Protein AF-A0A7Y7ISB4-F1 (afdb_monomer_lite)

Secondary structure (DSSP, 8-state):
-------SHHHHHHHHHHHHTS---SEEEEEEEETTEEEEEEEEEPPPTTS-SHHHHHHHHHHHHH-TT--EEEEEEE-S--

pLDDT: mean 88.19, std 9.34, range [45.62, 95.5]

Structure (mmCIF, N/CA/C/O backbone):
data_AF-A0A7Y7ISB4-F1
#
_entry.id   AF-A0A7Y7ISB4-F1
#
loop_
_atom_site.group_PDB
_atom_site.id
_atom_site.type_symbol
_atom_site.label_atom_id
_atom_site.label_alt_id
_atom_site.label_comp_id
_atom_site.label_asym_id
_atom_site.label_entity_id
_atom_site.label_seq_id
_atom_site.pdbx_PDB_ins_code
_atom_site.Cartn_x
_atom_site.Cartn_y
_atom_site.Cartn_z
_atom_site.occupancy
_atom_site.B_iso_or_equiv
_atom_site.auth_seq_id
_atom_site.auth_comp_id
_atom_site.auth_asym_id
_atom_site.auth_atom_id
_atom_site.pdbx_PDB_model_num
ATOM 1 N N . MET A 1 1 ? 1.067 9.900 22.135 1.00 45.62 1 MET A N 1
ATOM 2 C CA . MET A 1 1 ? 0.721 9.164 20.903 1.00 45.62 1 MET A CA 1
ATOM 3 C C . MET A 1 1 ? -0.039 10.129 20.013 1.00 45.62 1 MET A C 1
ATOM 5 O O . MET A 1 1 ? -1.115 10.571 20.405 1.00 45.62 1 MET A O 1
ATOM 9 N N . GLU A 1 2 ? 0.582 10.580 18.928 1.00 50.66 2 GLU A N 1
ATOM 10 C CA . GLU A 1 2 ? -0.007 11.573 18.028 1.00 50.66 2 GLU A CA 1
ATOM 11 C C . GLU A 1 2 ? -1.231 10.971 17.326 1.00 50.66 2 GLU A C 1
ATOM 13 O O . GLU A 1 2 ? -1.19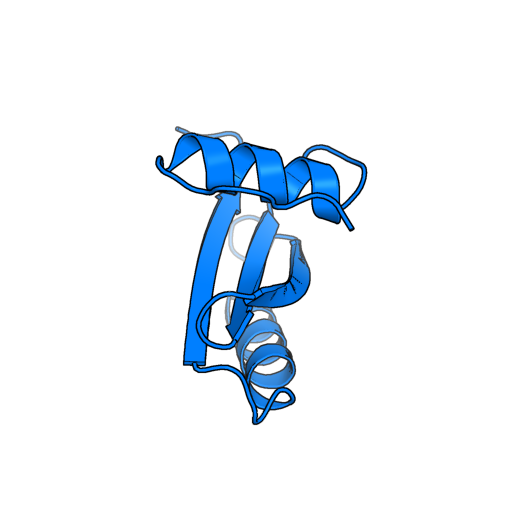8 9.830 16.867 1.00 50.66 2 GLU A O 1
ATOM 18 N N . LYS A 1 3 ? -2.351 11.702 17.310 1.00 59.00 3 LYS A N 1
ATOM 19 C CA . LYS A 1 3 ? -3.562 11.267 16.609 1.00 59.00 3 LYS A CA 1
ATOM 20 C C . LYS A 1 3 ? -3.427 11.672 15.148 1.00 59.00 3 LYS A C 1
ATOM 22 O O . LYS A 1 3 ? -3.793 12.791 14.792 1.00 59.00 3 LYS A O 1
ATOM 27 N N . LEU A 1 4 ? -2.923 10.767 14.316 1.00 67.31 4 LEU A N 1
ATOM 28 C CA . LEU A 1 4 ? -2.954 10.959 12.873 1.00 67.31 4 LEU A CA 1
ATOM 29 C C . LEU A 1 4 ? -4.413 10.954 12.407 1.00 67.31 4 LEU A C 1
ATOM 31 O O . LEU A 1 4 ? -5.169 10.025 12.693 1.00 67.31 4 LEU A O 1
ATOM 35 N N . ARG A 1 5 ? -4.826 12.021 11.727 1.00 77.75 5 ARG A N 1
ATOM 36 C CA . ARG A 1 5 ? -6.208 12.205 11.289 1.00 77.75 5 ARG A CA 1
ATOM 37 C C . ARG A 1 5 ? -6.242 12.253 9.771 1.00 77.75 5 ARG A C 1
ATOM 39 O O . ARG A 1 5 ? -6.068 13.318 9.194 1.00 77.75 5 ARG A O 1
ATOM 46 N N . ILE A 1 6 ? -6.487 11.096 9.170 1.00 83.56 6 ILE A N 1
ATOM 47 C CA . ILE A 1 6 ? -6.662 10.940 7.727 1.00 83.56 6 ILE A CA 1
ATOM 48 C C . ILE A 1 6 ? -8.033 11.500 7.328 1.00 83.56 6 ILE A C 1
ATOM 50 O O . ILE A 1 6 ? -9.053 11.115 7.904 1.00 83.56 6 ILE A O 1
ATOM 54 N N . LYS A 1 7 ? -8.064 12.437 6.383 1.00 85.75 7 LYS A N 1
ATOM 55 C CA . LYS A 1 7 ? -9.283 13.086 5.876 1.00 85.75 7 LYS A CA 1
ATOM 56 C C . LYS A 1 7 ? -9.368 13.055 4.355 1.00 85.75 7 LYS A C 1
ATOM 58 O O . LYS A 1 7 ? -10.477 13.082 3.827 1.00 85.75 7 LYS A O 1
ATOM 63 N N . THR A 1 8 ? -8.230 13.031 3.670 1.00 89.12 8 THR A N 1
ATOM 64 C CA . THR A 1 8 ? -8.138 13.051 2.209 1.00 89.12 8 THR A CA 1
ATOM 65 C C . THR A 1 8 ? -7.307 11.876 1.687 1.00 89.12 8 THR A C 1
ATOM 67 O O . THR A 1 8 ? -6.569 11.244 2.448 1.00 89.12 8 THR A O 1
ATOM 70 N N . PRO A 1 9 ? -7.393 11.564 0.383 1.00 88.19 9 PRO A N 1
ATOM 71 C CA . PRO A 1 9 ? -6.470 10.626 -0.251 1.00 88.19 9 PRO A CA 1
ATOM 72 C C . PRO A 1 9 ? -4.997 11.040 -0.094 1.00 88.19 9 PRO A C 1
ATOM 74 O O . PRO A 1 9 ? -4.152 10.190 0.172 1.00 88.19 9 PRO A O 1
ATOM 77 N N . ASP A 1 10 ? -4.682 12.336 -0.174 1.00 90.62 10 ASP A N 1
ATOM 78 C CA . ASP A 1 10 ? -3.315 12.858 -0.016 1.00 90.62 10 ASP A CA 1
ATOM 79 C C . ASP A 1 10 ? -2.727 12.594 1.379 1.00 90.62 10 ASP A C 1
ATOM 81 O O . ASP A 1 10 ? -1.521 12.366 1.524 1.00 90.62 10 ASP A O 1
ATOM 85 N N . ASP A 1 11 ? -3.578 12.561 2.409 1.00 90.62 11 ASP A N 1
ATOM 86 C CA . ASP A 1 11 ? -3.166 12.201 3.766 1.00 90.62 11 ASP A CA 1
ATOM 87 C C . ASP A 1 11 ? -2.684 10.741 3.826 1.00 90.62 11 ASP A C 1
ATOM 89 O O . ASP A 1 11 ? -1.707 10.441 4.514 1.00 90.62 11 ASP A O 1
ATOM 93 N N . PHE A 1 12 ? -3.322 9.828 3.078 1.00 90.44 12 PHE A N 1
ATOM 94 C CA . PHE A 1 12 ? -2.868 8.436 2.975 1.00 90.44 12 PHE A CA 1
ATOM 95 C C . PHE A 1 12 ? -1.534 8.326 2.246 1.00 90.44 12 PHE A C 1
ATOM 97 O O . PHE A 1 12 ? -0.663 7.575 2.682 1.00 90.44 12 PHE A O 1
ATOM 104 N N . VAL A 1 13 ? -1.350 9.081 1.164 1.00 91.69 13 VAL A N 1
ATOM 105 C CA . VAL A 1 13 ? -0.082 9.082 0.424 1.00 91.69 13 VAL A CA 1
ATOM 106 C C . VAL A 1 13 ? 1.054 9.588 1.324 1.00 91.69 13 VAL A C 1
ATOM 108 O O . VAL A 1 13 ? 2.121 8.975 1.394 1.00 91.69 13 VAL A O 1
ATOM 111 N N . SER A 1 14 ? 0.802 10.656 2.083 1.00 91.50 14 SER A N 1
ATOM 112 C CA . SER A 1 14 ? 1.754 11.207 3.055 1.00 91.50 14 SER A CA 1
ATOM 113 C C . SER A 1 14 ? 2.066 10.217 4.181 1.00 91.50 14 SER A C 1
ATOM 115 O O . SER A 1 14 ? 3.232 10.031 4.536 1.00 91.50 14 SER A O 1
ATOM 117 N N . LEU A 1 15 ? 1.042 9.533 4.706 1.00 91.06 15 LEU A N 1
ATOM 118 C CA . LEU A 1 15 ? 1.198 8.464 5.692 1.00 91.06 15 LEU A CA 1
ATOM 119 C C . LEU A 1 15 ? 2.085 7.334 5.161 1.00 91.06 15 LEU A C 1
ATOM 121 O O . LEU A 1 15 ? 2.994 6.914 5.863 1.00 91.06 15 LEU A O 1
ATOM 125 N N . MET A 1 16 ? 1.869 6.863 3.931 1.00 94.00 16 MET A N 1
ATOM 126 C CA . MET A 1 16 ? 2.677 5.786 3.346 1.00 94.00 16 MET A CA 1
ATOM 127 C C . MET A 1 16 ? 4.162 6.158 3.292 1.00 94.00 16 MET A C 1
ATOM 129 O O . MET A 1 16 ? 5.007 5.363 3.702 1.00 94.00 16 MET A O 1
ATOM 133 N N . GLY A 1 17 ? 4.487 7.377 2.850 1.00 92.69 17 GLY A N 1
ATOM 134 C CA . GLY A 1 17 ? 5.867 7.871 2.856 1.00 92.69 17 GLY A CA 1
ATOM 135 C C . GLY A 1 17 ? 6.453 7.976 4.268 1.00 92.69 17 GLY A C 1
ATOM 136 O O . GLY A 1 17 ? 7.593 7.570 4.499 1.00 92.69 17 GLY A O 1
ATOM 137 N N . HIS A 1 18 ? 5.666 8.465 5.230 1.00 91.44 18 HIS A N 1
ATOM 138 C CA . HIS A 1 18 ? 6.080 8.563 6.630 1.00 91.44 18 HIS A CA 1
ATOM 139 C C . HIS A 1 18 ? 6.331 7.184 7.264 1.00 91.44 18 HIS A C 1
ATOM 141 O O . HIS A 1 18 ? 7.387 6.969 7.852 1.00 91.44 18 HIS A O 1
ATOM 147 N N . SER A 1 19 ? 5.401 6.23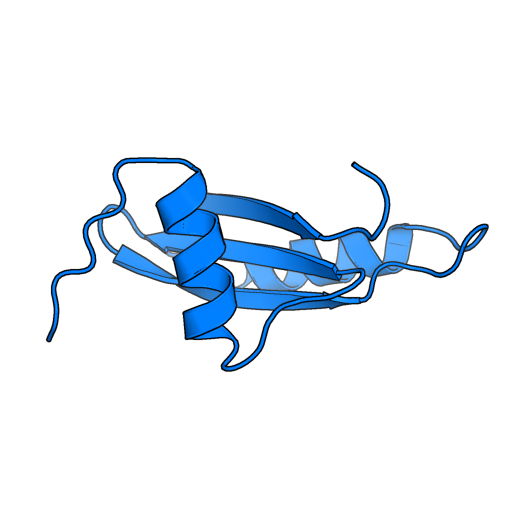9 7.101 1.00 91.25 19 SER A N 1
ATOM 148 C CA . SER A 1 19 ? 5.485 4.879 7.649 1.00 91.25 19 SER A CA 1
ATOM 149 C C . SER A 1 19 ? 6.661 4.081 7.093 1.00 91.25 19 SER A C 1
ATOM 151 O O . SER A 1 19 ? 7.235 3.268 7.812 1.00 91.25 19 SER A O 1
ATOM 153 N N . LEU A 1 20 ? 7.033 4.305 5.829 1.00 93.38 20 LEU A N 1
ATOM 154 C CA . LEU A 1 20 ? 8.188 3.655 5.205 1.00 93.38 20 LEU A CA 1
ATOM 155 C C . LEU A 1 20 ? 9.518 4.346 5.544 1.00 93.38 20 LEU A C 1
ATOM 157 O O . LEU A 1 20 ? 10.574 3.731 5.416 1.00 93.38 20 LEU A O 1
ATOM 161 N N . GLY A 1 21 ? 9.483 5.616 5.959 1.00 93.94 21 GLY A N 1
ATOM 162 C CA . GLY A 1 21 ? 10.670 6.446 6.183 1.00 93.94 21 GLY A CA 1
ATOM 163 C C . GLY A 1 21 ? 11.314 6.985 4.898 1.00 93.94 21 GLY A C 1
ATOM 164 O O . GLY A 1 21 ? 12.342 7.657 4.959 1.00 93.94 21 GLY A O 1
ATOM 165 N N . PHE A 1 22 ? 10.728 6.710 3.732 1.00 92.94 22 PHE A N 1
ATOM 166 C CA . PHE A 1 22 ? 11.164 7.205 2.428 1.00 92.94 22 PHE A CA 1
ATOM 167 C C . PHE A 1 22 ? 9.990 7.243 1.451 1.00 92.94 22 PHE A C 1
ATOM 169 O O . PHE A 1 22 ? 8.973 6.578 1.644 1.00 92.94 22 PHE A O 1
ATOM 176 N N . TRP A 1 23 ? 10.141 8.004 0.364 1.00 92.81 23 TRP A N 1
ATOM 177 C CA . TRP A 1 23 ? 9.120 8.044 -0.676 1.00 92.81 23 TRP A CA 1
ATOM 178 C C . TRP A 1 23 ? 9.138 6.756 -1.514 1.00 92.81 23 TRP A C 1
ATOM 180 O O . TRP A 1 23 ? 10.168 6.460 -2.134 1.00 92.81 23 TRP A O 1
ATOM 190 N N . PRO A 1 24 ? 8.034 5.990 -1.559 1.00 94.88 24 PRO A N 1
ATOM 191 C CA . PRO A 1 24 ? 7.959 4.779 -2.363 1.00 94.88 24 PRO A CA 1
ATOM 192 C C . PRO A 1 24 ? 8.068 5.102 -3.858 1.00 94.88 24 PRO A C 1
ATOM 194 O O . PRO A 1 24 ? 7.499 6.067 -4.366 1.00 94.88 24 PRO A O 1
ATOM 197 N N . LYS A 1 25 ? 8.814 4.265 -4.577 1.00 93.94 25 LYS A N 1
ATOM 198 C CA . LYS A 1 25 ? 8.997 4.335 -6.030 1.00 93.94 25 LYS A CA 1
ATOM 199 C C . LYS A 1 25 ? 8.748 2.956 -6.612 1.00 93.94 25 LYS A C 1
ATOM 201 O O . LYS A 1 25 ? 9.193 1.979 -6.006 1.00 93.94 25 LYS A O 1
ATOM 206 N N . GLU A 1 26 ? 8.030 2.908 -7.734 1.00 94.00 26 GLU A N 1
ATOM 207 C CA . GLU A 1 26 ? 7.664 1.674 -8.450 1.00 94.00 26 GLU A CA 1
ATOM 208 C C . GLU A 1 26 ? 7.279 0.547 -7.494 1.00 94.00 26 GLU A C 1
ATOM 210 O O . GLU A 1 26 ? 7.913 -0.503 -7.438 1.00 94.00 26 GLU A O 1
ATOM 215 N N . SER A 1 27 ? 6.272 0.801 -6.661 1.00 94.69 27 SER A N 1
ATOM 216 C CA . SER A 1 27 ? 5.872 -0.158 -5.635 1.00 94.69 27 SER A CA 1
ATOM 217 C C . SER A 1 27 ? 4.382 -0.130 -5.350 1.00 94.69 27 SER A C 1
ATOM 219 O O . 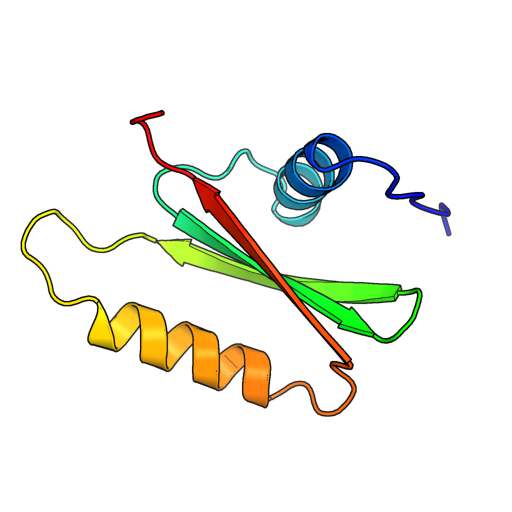SER A 1 27 ? 3.727 0.906 -5.466 1.00 94.69 27 SER A O 1
ATOM 221 N N . LEU A 1 28 ? 3.874 -1.289 -4.942 1.00 94.81 28 LEU A N 1
ATOM 222 C CA . LEU A 1 28 ? 2.586 -1.432 -4.286 1.00 94.81 28 LEU A CA 1
ATOM 223 C C . LEU A 1 28 ? 2.802 -1.294 -2.777 1.00 94.81 28 LEU A C 1
ATOM 225 O O . LEU A 1 28 ? 3.543 -2.074 -2.173 1.00 94.81 28 LEU A O 1
ATOM 229 N N . VAL A 1 29 ? 2.143 -0.318 -2.165 1.00 95.50 29 VAL A N 1
ATOM 230 C CA . VAL A 1 29 ? 2.116 -0.126 -0.715 1.00 95.50 29 VAL A CA 1
ATOM 231 C C . VAL A 1 29 ? 0.747 -0.545 -0.192 1.00 95.50 29 VAL A C 1
ATOM 233 O O . VAL A 1 29 ? -0.275 -0.127 -0.727 1.00 95.50 29 VAL A O 1
ATOM 236 N N . CYS A 1 30 ? 0.722 -1.376 0.844 1.00 94.81 30 CYS A N 1
ATOM 237 C CA . CYS A 1 30 ? -0.496 -1.842 1.500 1.00 94.81 30 CYS A CA 1
ATOM 238 C C . CYS A 1 30 ? -0.489 -1.336 2.941 1.00 94.81 30 CYS A C 1
ATOM 240 O O . CYS A 1 30 ? 0.417 -1.675 3.704 1.00 94.81 30 CYS A O 1
ATOM 242 N N . VAL A 1 31 ? -1.492 -0.548 3.314 1.00 93.12 31 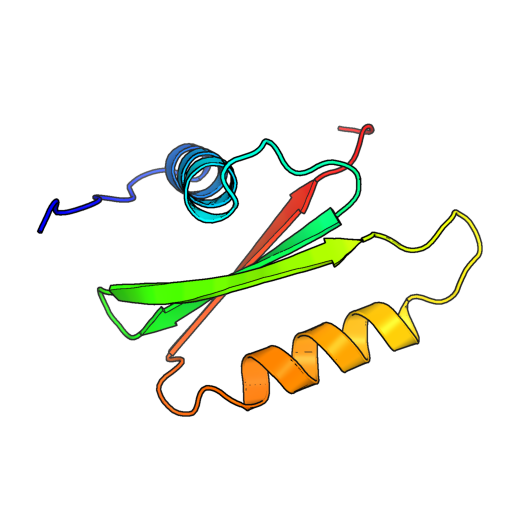VAL A N 1
ATOM 243 C CA . VAL A 1 31 ? -1.694 -0.082 4.689 1.00 93.12 31 VAL A CA 1
ATOM 244 C C . VAL A 1 31 ? -2.860 -0.855 5.283 1.00 93.12 31 VAL A C 1
ATOM 246 O O . VAL A 1 31 ? -3.984 -0.754 4.788 1.00 93.12 31 VAL A O 1
ATOM 249 N N . ILE A 1 32 ? -2.591 -1.636 6.327 1.00 92.88 32 ILE A N 1
ATOM 250 C CA . ILE A 1 32 ? -3.621 -2.381 7.049 1.00 92.88 32 ILE A CA 1
ATOM 251 C C . ILE A 1 32 ? -4.399 -1.420 7.950 1.00 92.88 32 ILE A C 1
ATOM 253 O O . ILE A 1 32 ? -3.815 -0.555 8.605 1.00 92.88 32 ILE A O 1
ATOM 257 N N . LEU A 1 33 ? -5.718 -1.577 7.989 1.00 91.06 33 LEU A N 1
ATOM 258 C CA . LEU A 1 33 ? -6.611 -0.852 8.886 1.00 91.06 33 LEU A CA 1
ATOM 259 C C . LEU A 1 33 ? -7.175 -1.810 9.936 1.00 91.06 33 LEU A C 1
ATOM 261 O O . LEU A 1 33 ? -7.616 -2.903 9.587 1.00 91.06 33 LEU A O 1
ATOM 265 N N . ASP A 1 34 ? -7.202 -1.368 11.190 1.00 89.25 34 ASP A N 1
ATOM 266 C CA . ASP A 1 34 ? -7.880 -2.024 12.316 1.00 89.25 34 ASP A CA 1
ATOM 267 C C . ASP A 1 34 ? -8.849 -1.009 12.943 1.00 89.25 34 ASP A C 1
ATOM 269 O O . ASP A 1 34 ? -8.464 -0.172 13.766 1.00 89.25 34 ASP A O 1
ATOM 273 N N . ASP A 1 35 ? -10.094 -1.006 12.459 1.00 85.81 35 ASP A N 1
ATOM 274 C CA . ASP A 1 35 ? -11.140 -0.031 12.790 1.00 85.81 35 ASP A CA 1
ATOM 275 C C . ASP A 1 35 ? -10.647 1.425 12.641 1.00 85.81 35 ASP A C 1
ATOM 277 O O . ASP A 1 35 ? -10.534 1.949 11.531 1.00 85.81 35 ASP A O 1
ATOM 281 N N . ARG A 1 36 ? -10.311 2.095 13.752 1.00 81.81 36 ARG A N 1
ATOM 282 C CA . ARG A 1 36 ? -9.818 3.486 13.772 1.00 81.81 36 ARG A CA 1
ATOM 283 C C . ARG A 1 36 ? -8.301 3.603 13.906 1.00 81.81 36 ARG A C 1
ATOM 285 O O . ARG A 1 36 ? -7.802 4.677 14.254 1.00 81.81 36 ARG A O 1
ATOM 292 N N . ARG A 1 37 ? -7.568 2.512 13.698 1.00 83.50 37 ARG A N 1
ATOM 293 C CA . ARG A 1 37 ? -6.112 2.441 13.835 1.00 83.50 37 ARG A CA 1
ATOM 294 C C . ARG A 1 37 ? -5.460 2.068 12.514 1.00 83.50 37 ARG A C 1
ATOM 296 O O . ARG A 1 37 ? -6.006 1.316 11.712 1.00 83.50 37 ARG A O 1
ATOM 303 N N . ILE A 1 38 ? -4.257 2.599 12.325 1.00 86.06 38 ILE A N 1
ATOM 304 C CA . ILE A 1 38 ? -3.355 2.172 11.261 1.00 86.06 38 ILE A CA 1
ATOM 305 C C . ILE A 1 38 ? -2.536 1.002 11.801 1.00 86.06 38 ILE A C 1
ATOM 307 O O . ILE A 1 38 ? 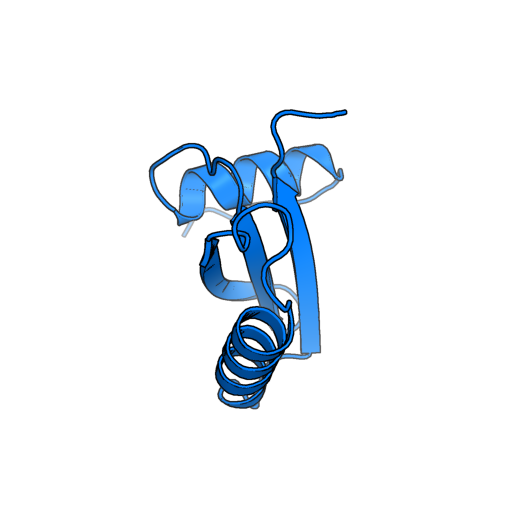-1.885 1.133 12.840 1.00 86.06 38 ILE A O 1
ATOM 311 N N . GLY A 1 39 ? -2.619 -0.130 11.112 1.00 85.44 39 GLY A N 1
ATOM 312 C CA . GLY A 1 39 ? -1.846 -1.331 11.389 1.00 85.44 39 GLY A CA 1
ATOM 313 C C . GLY A 1 39 ? -0.504 -1.331 10.656 1.00 85.44 39 GLY A C 1
ATOM 314 O O . GLY A 1 39 ? 0.131 -0.293 10.453 1.00 85.44 39 GLY A O 1
ATOM 315 N N . GLY A 1 40 ? -0.062 -2.523 10.252 1.00 88.75 40 GLY A N 1
ATOM 316 C CA . GLY A 1 40 ? 1.176 -2.701 9.495 1.00 88.75 40 GLY A CA 1
ATOM 317 C C . GLY A 1 40 ? 1.154 -2.013 8.125 1.00 88.75 40 GLY A C 1
ATOM 318 O O . GLY A 1 40 ? 0.109 -1.873 7.490 1.00 88.75 40 GLY A O 1
ATOM 319 N N . THR A 1 41 ? 2.334 -1.606 7.654 1.00 92.44 41 THR A N 1
ATOM 320 C CA . THR A 1 41 ? 2.545 -1.125 6.282 1.00 92.44 41 THR A CA 1
ATOM 321 C C . THR A 1 41 ? 3.493 -2.074 5.558 1.00 92.44 41 THR A C 1
ATOM 323 O O . THR A 1 41 ? 4.620 -2.287 6.000 1.00 92.44 41 THR A O 1
ATOM 326 N N . LEU A 1 42 ? 3.039 -2.631 4.437 1.00 93.56 42 LEU A N 1
ATOM 327 C CA . LEU A 1 42 ? 3.840 -3.452 3.531 1.00 93.56 42 LEU A CA 1
ATOM 328 C C . LEU A 1 42 ? 4.175 -2.651 2.279 1.00 93.56 42 LEU A C 1
ATOM 330 O O . LEU A 1 42 ? 3.306 -1.992 1.718 1.00 93.56 42 LEU A O 1
ATOM 334 N N . ARG A 1 43 ? 5.402 -2.788 1.780 1.00 94.62 43 ARG A N 1
ATOM 335 C CA . ARG A 1 43 ? 5.807 -2.281 0.468 1.00 94.62 43 ARG A CA 1
ATOM 336 C C . ARG A 1 43 ? 6.407 -3.413 -0.351 1.00 94.62 43 ARG A C 1
ATOM 338 O O . ARG A 1 43 ? 7.333 -4.076 0.105 1.00 94.62 43 ARG A O 1
ATOM 345 N N . VAL A 1 44 ? 5.885 -3.615 -1.554 1.00 93.38 44 VAL A N 1
ATOM 346 C CA . VAL A 1 44 ? 6.372 -4.614 -2.510 1.00 93.38 44 VAL A CA 1
ATOM 347 C C . VAL A 1 44 ? 6.776 -3.895 -3.789 1.00 93.38 44 VAL A C 1
ATOM 349 O O . VAL A 1 44 ? 6.009 -3.084 -4.309 1.00 93.38 44 VAL A O 1
ATOM 352 N N . ASP A 1 45 ? 7.983 -4.159 -4.281 1.00 93.06 45 ASP A N 1
ATOM 353 C CA . ASP A 1 45 ? 8.439 -3.645 -5.574 1.00 93.06 45 ASP A CA 1
ATOM 354 C C . ASP A 1 45 ? 7.524 -4.131 -6.703 1.00 93.06 45 ASP A C 1
ATOM 356 O O . ASP A 1 45 ? 7.122 -5.299 -6.734 1.00 93.06 45 ASP A O 1
ATOM 360 N N . LEU A 1 46 ? 7.206 -3.238 -7.641 1.00 92.88 46 LEU A N 1
ATOM 361 C CA . LEU A 1 46 ? 6.485 -3.625 -8.844 1.00 92.88 46 LEU A CA 1
ATOM 362 C C . LEU A 1 46 ? 7.363 -4.543 -9.701 1.00 92.88 46 LEU A C 1
ATOM 364 O O . LEU A 1 46 ? 8.582 -4.355 -9.789 1.00 92.88 46 LEU A O 1
ATOM 368 N N . PRO A 1 47 ? 6.761 -5.552 -10.348 1.00 91.69 47 PRO A N 1
ATOM 369 C CA . PRO A 1 47 ? 7.489 -6.383 -11.284 1.00 91.69 47 PRO A CA 1
ATOM 370 C C . PRO A 1 47 ? 7.981 -5.540 -12.461 1.00 91.69 47 PRO A C 1
ATOM 372 O O . PRO A 1 47 ? 7.335 -4.584 -12.891 1.00 91.69 47 PRO A O 1
ATOM 375 N N . ARG A 1 48 ? 9.133 -5.929 -13.015 1.00 87.75 48 ARG A N 1
ATOM 376 C CA . ARG A 1 48 ? 9.640 -5.335 -14.256 1.00 87.75 48 ARG A CA 1
ATOM 377 C C . ARG A 1 48 ? 8.622 -5.522 -15.378 1.00 87.75 48 ARG A C 1
ATOM 379 O O . ARG A 1 48 ? 7.921 -6.532 -15.417 1.00 87.75 48 ARG A O 1
ATOM 386 N N . THR A 1 49 ? 8.608 -4.597 -16.331 1.00 85.25 49 THR A N 1
ATOM 387 C CA . THR A 1 49 ? 7.756 -4.681 -17.521 1.00 85.25 49 THR A CA 1
ATOM 388 C C . THR A 1 49 ? 7.869 -6.053 -18.190 1.00 85.25 49 THR A C 1
ATOM 390 O O . THR A 1 49 ? 8.967 -6.503 -18.517 1.00 85.25 49 THR A O 1
ATOM 393 N N . GLY A 1 50 ? 6.728 -6.721 -18.373 1.00 84.62 50 GLY A N 1
ATOM 394 C CA . GLY A 1 50 ? 6.641 -8.055 -18.976 1.00 84.62 50 GLY A CA 1
ATOM 395 C C . GLY A 1 50 ? 6.821 -9.232 -18.008 1.00 84.62 50 GLY A C 1
ATOM 396 O O . GLY A 1 50 ? 6.660 -10.375 -18.428 1.00 84.62 50 GLY A O 1
ATOM 397 N N . ALA A 1 51 ? 7.125 -8.994 -16.729 1.00 87.88 51 ALA A N 1
ATOM 398 C CA . ALA A 1 51 ? 7.116 -10.038 -15.706 1.00 87.88 51 ALA A CA 1
ATOM 399 C C . ALA A 1 51 ? 5.700 -10.257 -15.138 1.00 87.88 51 ALA A C 1
ATOM 401 O O . ALA A 1 51 ? 4.868 -9.353 -15.139 1.00 87.88 51 ALA A O 1
ATOM 402 N N . SER A 1 52 ? 5.430 -11.473 -14.647 1.00 89.19 52 SER A N 1
ATOM 403 C CA . SER A 1 52 ? 4.133 -11.815 -14.049 1.00 89.19 52 SER A CA 1
ATOM 404 C C . SER A 1 52 ? 3.903 -11.094 -12.714 1.00 89.19 52 SER A C 1
ATOM 406 O O . SER A 1 52 ? 4.816 -10.966 -11.892 1.00 89.19 52 SER A O 1
ATOM 408 N N . ASN A 1 53 ? 2.647 -10.713 -12.473 1.00 90.12 53 ASN A N 1
ATOM 409 C CA . ASN A 1 53 ? 2.178 -10.140 -11.214 1.00 90.12 53 ASN A CA 1
ATOM 410 C C . ASN A 1 53 ? 1.909 -11.201 -10.131 1.00 90.12 53 ASN A C 1
ATOM 412 O O . ASN A 1 53 ? 1.693 -10.831 -8.980 1.00 90.12 53 ASN A O 1
ATOM 416 N N . ASP A 1 54 ? 1.943 -12.500 -10.447 1.00 91.94 54 ASP A N 1
ATOM 417 C CA . ASP A 1 54 ? 1.508 -13.557 -9.518 1.00 91.94 54 ASP A CA 1
ATOM 418 C C . ASP A 1 54 ? 2.271 -13.527 -8.191 1.00 91.94 54 ASP A C 1
ATOM 420 O O . ASP A 1 54 ? 1.679 -13.640 -7.121 1.00 91.94 54 ASP A O 1
ATOM 424 N N . ARG A 1 55 ? 3.592 -13.309 -8.242 1.00 87.38 55 ARG A N 1
ATOM 425 C CA . ARG A 1 55 ? 4.428 -13.221 -7.033 1.00 87.38 55 ARG A CA 1
ATOM 426 C C . ARG A 1 55 ? 4.100 -11.998 -6.184 1.00 87.38 55 ARG A C 1
ATOM 428 O O . ARG A 1 55 ? 4.103 -12.098 -4.962 1.00 87.38 55 ARG A O 1
ATOM 435 N N . LEU A 1 56 ? 3.834 -10.859 -6.826 1.00 90.62 56 LEU A N 1
ATOM 436 C CA . LEU A 1 56 ? 3.426 -9.630 -6.144 1.00 90.62 56 LEU A CA 1
ATOM 437 C C . LEU A 1 56 ? 2.099 -9.866 -5.410 1.00 90.62 56 LEU A C 1
ATOM 439 O O . LEU A 1 56 ? 1.992 -9.567 -4.222 1.00 90.62 56 LEU A O 1
ATOM 443 N N . VAL A 1 57 ? 1.118 -10.444 -6.109 1.00 92.50 57 VAL A N 1
ATOM 444 C CA . VAL A 1 57 ? -0.213 -10.729 -5.561 1.00 92.50 57 VAL A CA 1
ATOM 445 C C . VAL A 1 57 ? -0.131 -11.738 -4.418 1.00 92.50 57 VAL A C 1
ATOM 447 O O . VAL A 1 57 ? -0.663 -11.470 -3.345 1.00 92.50 57 VAL A O 1
ATOM 450 N N . ASP A 1 58 ? 0.576 -12.856 -4.597 1.00 91.88 58 ASP A N 1
ATOM 451 C CA . ASP A 1 58 ? 0.735 -13.880 -3.556 1.00 91.88 58 ASP A CA 1
ATOM 452 C C . ASP A 1 58 ? 1.415 -13.306 -2.303 1.00 91.88 58 ASP A C 1
ATOM 454 O O . ASP A 1 58 ? 0.961 -13.542 -1.184 1.00 91.88 58 ASP A O 1
ATOM 458 N N . HIS A 1 59 ? 2.447 -12.471 -2.468 1.00 89.44 59 HIS A N 1
ATOM 459 C CA . HIS A 1 59 ? 3.116 -11.827 -1.338 1.00 89.44 59 HIS A CA 1
ATOM 460 C C . HIS A 1 59 ? 2.198 -10.844 -0.594 1.00 89.44 59 HIS A C 1
ATOM 462 O O . HIS A 1 59 ? 2.139 -10.867 0.637 1.00 89.44 59 HIS A O 1
ATOM 468 N N . ALA A 1 60 ? 1.456 -10.006 -1.327 1.00 91.81 60 ALA A N 1
ATOM 469 C CA . ALA A 1 60 ? 0.512 -9.062 -0.737 1.00 91.81 60 ALA A CA 1
ATOM 470 C C . ALA A 1 60 ? -0.612 -9.790 0.016 1.00 91.81 60 ALA A C 1
ATOM 472 O O . ALA A 1 60 ? -0.857 -9.495 1.185 1.00 91.81 60 ALA A O 1
ATOM 473 N N . VAL A 1 61 ? -1.242 -10.786 -0.615 1.00 92.25 61 VAL A N 1
ATOM 474 C CA . VAL A 1 61 ? -2.335 -11.572 -0.020 1.00 92.25 61 VAL A CA 1
ATOM 475 C C . VAL A 1 61 ? -1.870 -12.309 1.228 1.00 92.25 61 VAL A C 1
ATOM 477 O O . VAL A 1 61 ? -2.557 -12.259 2.247 1.00 92.25 61 VAL A O 1
ATOM 480 N N . ARG A 1 62 ? -0.702 -12.962 1.189 1.00 90.25 62 ARG A N 1
ATOM 481 C CA . ARG A 1 62 ? -0.171 -13.672 2.359 1.00 90.25 62 ARG A CA 1
ATOM 482 C C . ARG A 1 62 ? 0.064 -12.732 3.524 1.00 90.25 62 ARG A C 1
ATOM 484 O O . ARG A 1 62 ? -0.388 -13.033 4.619 1.00 90.25 62 ARG A O 1
ATOM 491 N N . TYR A 1 63 ? 0.742 -11.609 3.296 1.00 88.69 63 TYR A N 1
ATOM 492 C CA . TYR A 1 63 ? 1.037 -10.660 4.365 1.00 88.69 63 TYR A CA 1
ATOM 493 C C . TYR A 1 63 ? -0.246 -10.081 4.967 1.00 88.69 63 TYR A C 1
ATOM 495 O O . TYR A 1 63 ? -0.432 -10.143 6.179 1.00 88.69 63 TYR A O 1
ATOM 503 N N . ILE A 1 64 ? -1.166 -9.602 4.124 1.00 89.69 64 ILE A N 1
ATOM 504 C CA . ILE A 1 64 ? -2.461 -9.071 4.569 1.00 89.69 64 ILE A CA 1
ATOM 505 C C . ILE A 1 64 ? -3.228 -10.132 5.367 1.00 89.69 64 ILE A C 1
ATOM 507 O O . ILE A 1 64 ? -3.733 -9.847 6.446 1.00 89.69 64 ILE A O 1
ATOM 511 N N . GLY A 1 65 ? -3.262 -11.374 4.876 1.00 89.56 65 GLY A N 1
ATOM 512 C CA . GLY A 1 65 ? -3.970 -12.478 5.522 1.00 89.56 65 GLY A CA 1
ATOM 513 C C . GLY A 1 65 ? -3.375 -12.941 6.856 1.00 89.56 65 GLY A C 1
ATOM 514 O O . GLY A 1 65 ? -4.034 -13.694 7.574 1.00 89.56 65 GLY A O 1
ATOM 515 N N . THR A 1 66 ? -2.155 -12.520 7.215 1.00 89.56 66 THR A N 1
ATOM 516 C CA . THR A 1 66 ? -1.599 -12.816 8.548 1.00 89.56 66 THR A CA 1
ATOM 517 C C . THR A 1 66 ? -2.226 -11.975 9.656 1.00 89.56 66 THR A C 1
ATOM 519 O O . THR A 1 66 ? -2.311 -12.448 10.792 1.00 89.56 66 THR A O 1
ATOM 522 N N . ASP A 1 67 ? -2.703 -10.769 9.342 1.00 88.00 67 ASP A N 1
ATOM 523 C CA . ASP A 1 67 ? -3.341 -9.893 10.319 1.00 88.00 67 ASP A CA 1
ATOM 524 C C . ASP A 1 67 ? -4.836 -10.217 10.432 1.00 88.00 67 ASP A C 1
ATOM 526 O O . ASP A 1 67 ? -5.656 -9.834 9.600 1.00 88.00 67 ASP A O 1
ATOM 530 N N . ARG A 1 68 ? -5.204 -10.947 11.490 1.00 86.81 68 ARG A N 1
ATOM 531 C CA . ARG A 1 68 ? -6.597 -11.350 11.747 1.00 86.81 68 ARG A CA 1
ATOM 532 C C . ARG A 1 68 ? -7.473 -10.235 12.313 1.00 86.81 68 ARG A C 1
ATOM 534 O O . ARG A 1 68 ? -8.678 -10.438 12.425 1.00 86.81 68 ARG A O 1
ATOM 541 N N . GLN A 1 69 ? -6.879 -9.117 12.724 1.00 88.81 69 GLN A N 1
ATOM 542 C CA . GLN A 1 69 ? -7.616 -7.948 13.208 1.00 88.81 69 GLN A CA 1
ATOM 543 C C . GLN A 1 69 ? -7.856 -6.937 12.084 1.00 88.81 69 GLN A C 1
ATOM 545 O O . GLN A 1 69 ? -8.648 -6.018 12.259 1.00 88.81 69 GLN A O 1
ATOM 550 N N . ALA A 1 70 ? -7.234 -7.136 10.917 1.00 90.75 70 ALA A N 1
ATOM 551 C CA . ALA A 1 70 ? -7.440 -6.296 9.752 1.00 90.75 70 ALA A CA 1
ATOM 552 C C . ALA A 1 70 ? -8.930 -6.204 9.387 1.00 90.75 70 ALA A C 1
ATOM 554 O O . ALA A 1 70 ? -9.570 -7.185 9.003 1.00 90.75 70 ALA A O 1
ATOM 555 N N . THR A 1 71 ? -9.473 -4.993 9.454 1.00 92.19 71 THR A N 1
ATOM 556 C CA . THR A 1 71 ? -10.831 -4.669 9.005 1.00 92.19 71 THR A CA 1
ATOM 557 C C . THR A 1 71 ? -10.844 -4.131 7.576 1.00 92.19 71 THR A C 1
ATOM 559 O O . THR A 1 71 ? -11.905 -4.012 6.967 1.00 92.19 71 THR A O 1
ATOM 562 N N . GLY A 1 72 ? -9.679 -3.777 7.032 1.00 91.44 72 GLY A N 1
ATOM 563 C CA . GLY A 1 72 ? -9.535 -3.288 5.668 1.00 91.44 72 GLY A CA 1
ATOM 564 C C . GLY A 1 72 ? -8.081 -3.077 5.266 1.00 91.44 72 GLY A C 1
ATOM 565 O O . GLY A 1 72 ? -7.171 -3.154 6.091 1.00 91.44 72 GLY A O 1
ATOM 566 N N . VAL A 1 73 ? -7.872 -2.796 3.980 1.00 92.88 73 VAL A N 1
ATOM 567 C CA . VAL A 1 73 ? -6.558 -2.471 3.416 1.00 92.88 73 VAL A CA 1
ATOM 568 C C . VAL A 1 73 ? -6.699 -1.312 2.444 1.00 92.88 73 VAL A C 1
ATOM 570 O O . VAL A 1 73 ? -7.597 -1.309 1.602 1.00 92.88 73 VAL A O 1
ATOM 573 N N . VAL A 1 74 ? -5.791 -0.345 2.541 1.00 92.94 74 VAL A N 1
ATOM 574 C CA . VAL A 1 74 ? -5.625 0.716 1.544 1.00 92.94 74 VAL A CA 1
ATOM 575 C C . VAL A 1 74 ? -4.410 0.395 0.689 1.00 92.94 74 VAL A C 1
ATOM 577 O O . VAL A 1 74 ? -3.313 0.190 1.211 1.00 92.94 74 VAL A O 1
ATOM 580 N N . PHE A 1 75 ? -4.608 0.372 -0.626 1.00 94.44 75 PHE A N 1
ATOM 581 C CA . PHE A 1 75 ? -3.543 0.162 -1.597 1.00 94.44 75 PHE A CA 1
ATOM 582 C C . PHE A 1 75 ? -3.102 1.496 -2.196 1.00 94.44 75 PHE A C 1
ATOM 584 O O . PHE A 1 75 ? -3.919 2.244 -2.7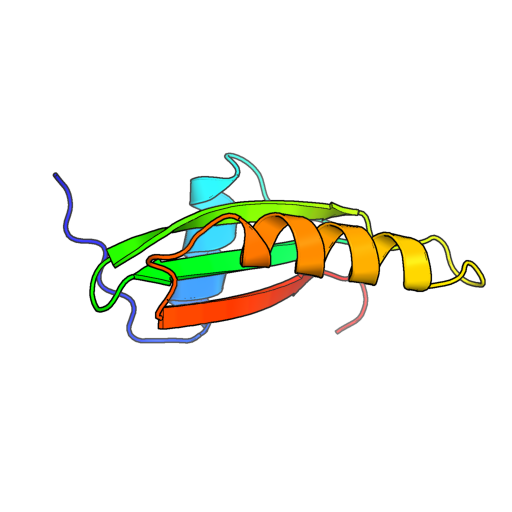28 1.00 94.44 75 PHE A O 1
ATOM 591 N N . GLY A 1 76 ? -1.803 1.773 -2.129 1.00 94.44 76 GLY A N 1
ATOM 592 C CA . GLY A 1 76 ? -1.147 2.848 -2.863 1.00 94.44 76 GLY A CA 1
ATOM 593 C C . GLY A 1 76 ? -0.286 2.261 -3.971 1.00 94.44 76 GLY A C 1
ATOM 594 O O . GLY A 1 76 ? 0.647 1.507 -3.695 1.00 94.44 76 GLY A O 1
ATOM 595 N N . LEU A 1 77 ? -0.593 2.598 -5.221 1.00 93.81 77 LEU A N 1
ATOM 596 C CA . LEU A 1 77 ? 0.226 2.225 -6.367 1.00 93.81 77 LEU A CA 1
ATOM 597 C C . LEU A 1 77 ? 1.111 3.411 -6.749 1.00 93.81 77 LEU A C 1
ATOM 599 O O . LEU A 1 77 ? 0.622 4.426 -7.235 1.00 93.81 77 LEU A O 1
ATOM 603 N N . PHE A 1 78 ? 2.414 3.276 -6.527 1.00 93.31 78 PHE A N 1
ATOM 604 C CA . PHE A 1 78 ? 3.391 4.306 -6.856 1.00 93.31 78 PHE A CA 1
ATOM 605 C C . PHE A 1 78 ? 4.112 3.906 -8.129 1.00 93.31 78 PHE A C 1
ATOM 607 O O . PHE A 1 78 ? 4.871 2.937 -8.127 1.00 93.31 78 PHE A O 1
ATOM 614 N N . THR A 1 79 ? 3.897 4.655 -9.204 1.00 91.69 79 THR A N 1
ATOM 615 C CA . THR A 1 79 ? 4.585 4.448 -10.481 1.00 91.69 79 THR A CA 1
ATOM 616 C C . THR A 1 79 ? 5.142 5.776 -10.988 1.00 91.69 79 THR A C 1
ATOM 618 O O . THR A 1 79 ? 4.742 6.842 -10.521 1.00 91.69 79 THR A O 1
ATOM 621 N N . TYR A 1 80 ? 6.096 5.733 -11.919 1.00 85.06 80 TYR A N 1
ATOM 622 C CA . TYR A 1 80 ? 6.580 6.951 -12.580 1.00 85.06 80 TYR A CA 1
ATOM 623 C C . TYR A 1 80 ? 5.592 7.503 -13.612 1.00 85.06 80 TYR A C 1
ATOM 625 O O . TYR A 1 80 ? 5.760 8.629 -14.077 1.00 85.06 80 TYR A O 1
ATOM 633 N N . THR A 1 81 ? 4.595 6.707 -13.995 1.00 71.19 81 THR A N 1
ATOM 634 C CA . THR A 1 81 ? 3.541 7.102 -14.926 1.00 71.19 81 THR A CA 1
ATOM 635 C C . THR A 1 81 ? 2.322 7.595 -14.131 1.00 71.19 81 THR A C 1
ATOM 637 O O . THR A 1 81 ? 1.955 6.948 -13.147 1.00 71.19 81 THR A O 1
ATOM 640 N N . PRO A 1 82 ? 1.732 8.750 -14.492 1.00 56.16 82 PRO A N 1
ATOM 641 C CA . PRO A 1 82 ? 0.482 9.208 -13.889 1.00 56.16 82 PRO A CA 1
ATOM 642 C C . PRO A 1 82 ? -0.690 8.269 -14.187 1.00 56.16 82 PRO A C 1
ATOM 644 O O . PRO A 1 82 ? -0.700 7.667 -15.288 1.00 56.16 82 PRO A O 1
#

Radius of gyration: 13.24 Å; chains: 1; bounding box: 22×27×40 Å

Foldseek 3Di:
DDQQDDDDPVSVQVVLCVLVVHRDEQWKWKWFDQPSDTDDIDIDHHDDPPDDCPVVVVVVCVVNVVDPSGPDIDIDGHYPPD

Sequence (82 aa):
MEKLRIKTPDDFVSLMGHSLGFWPKESLVCVILDDRRIGGTLRVDLPRTGASNDRLVDHAVRYIGTDRQATGVVFGLFTYTP